Protein AF-A0A4R0PAN5-F1 (afdb_monomer)

Structure (mmCIF, N/CA/C/O backbone):
data_AF-A0A4R0PAN5-F1
#
_entry.id   AF-A0A4R0PAN5-F1
#
loop_
_atom_site.group_PDB
_atom_site.id
_atom_site.type_symbol
_atom_site.label_atom_id
_atom_site.label_alt_id
_atom_site.label_comp_id
_atom_site.label_asym_id
_atom_site.label_entity_id
_atom_site.label_seq_id
_atom_site.pdbx_PDB_ins_code
_atom_site.Cartn_x
_atom_site.Cartn_y
_atom_site.Cartn_z
_atom_site.occupancy
_atom_site.B_iso_or_equiv
_atom_site.auth_seq_id
_atom_site.auth_comp_id
_atom_site.auth_asym_id
_atom_site.auth_atom_id
_atom_site.pdbx_PDB_model_num
ATOM 1 N N . MET A 1 1 ? 10.957 19.616 -13.235 1.00 46.38 1 MET A N 1
ATOM 2 C CA . MET A 1 1 ? 11.014 19.452 -11.759 1.00 46.38 1 MET A CA 1
ATOM 3 C C . MET A 1 1 ? 9.799 19.997 -10.983 1.00 46.38 1 MET A C 1
ATOM 5 O O . MET A 1 1 ? 9.662 19.645 -9.825 1.00 46.38 1 MET A O 1
ATOM 9 N N . ARG A 1 2 ? 8.870 20.782 -11.568 1.00 47.84 2 ARG A N 1
ATOM 10 C CA . ARG A 1 2 ? 7.697 21.343 -10.845 1.00 47.84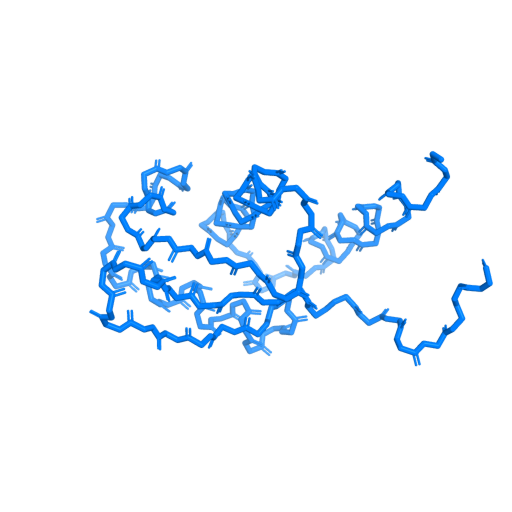 2 ARG A CA 1
ATOM 11 C C . ARG A 1 2 ? 6.489 20.394 -10.644 1.00 47.84 2 ARG A C 1
ATOM 13 O O . ARG A 1 2 ? 5.634 20.704 -9.825 1.00 47.84 2 ARG A O 1
ATOM 20 N N . ASN A 1 3 ? 6.407 19.261 -11.357 1.00 56.78 3 ASN A N 1
ATOM 21 C CA . ASN A 1 3 ? 5.205 18.398 -11.383 1.00 56.78 3 ASN A CA 1
ATOM 22 C C . ASN A 1 3 ? 5.177 17.259 -10.342 1.00 56.78 3 ASN A C 1
ATOM 24 O O . ASN A 1 3 ? 4.096 16.883 -9.900 1.00 56.78 3 ASN A O 1
ATOM 28 N N . VAL A 1 4 ? 6.332 16.730 -9.915 1.00 59.53 4 VAL A N 1
ATOM 29 C CA . VAL A 1 4 ? 6.402 15.676 -8.875 1.00 59.53 4 VAL A CA 1
ATOM 30 C C . VAL A 1 4 ? 5.896 16.208 -7.532 1.00 59.53 4 VAL A C 1
ATOM 32 O O . VAL A 1 4 ? 5.095 15.552 -6.870 1.00 59.53 4 VAL A O 1
ATOM 35 N N . ASN A 1 5 ? 6.262 17.449 -7.195 1.00 69.12 5 ASN A N 1
ATOM 36 C CA . ASN A 1 5 ? 5.850 18.094 -5.950 1.00 69.12 5 ASN A CA 1
ATOM 37 C C . ASN A 1 5 ? 4.323 18.195 -5.827 1.00 69.12 5 ASN A C 1
ATOM 39 O O . ASN A 1 5 ? 3.786 17.928 -4.765 1.00 69.12 5 ASN A O 1
ATOM 43 N N . LYS A 1 6 ? 3.594 18.488 -6.914 1.00 75.44 6 LYS A N 1
ATOM 44 C CA . LYS A 1 6 ? 2.127 18.635 -6.860 1.00 75.44 6 LYS A CA 1
ATOM 45 C C . LYS A 1 6 ? 1.401 17.332 -6.520 1.00 75.44 6 LYS A C 1
ATOM 47 O O . LYS A 1 6 ? 0.450 17.353 -5.749 1.00 75.44 6 LYS A O 1
ATOM 52 N N . LYS A 1 7 ? 1.845 16.201 -7.082 1.00 77.12 7 LYS A N 1
ATOM 53 C CA . LYS A 1 7 ? 1.254 14.882 -6.795 1.00 77.12 7 LYS A CA 1
ATOM 54 C C . LYS A 1 7 ? 1.503 14.464 -5.348 1.00 77.12 7 LYS A C 1
ATOM 56 O O . LYS A 1 7 ? 0.599 13.935 -4.707 1.00 77.12 7 LYS A O 1
ATOM 61 N N . LEU A 1 8 ? 2.713 14.719 -4.847 1.00 78.62 8 LEU A N 1
ATOM 62 C CA . LEU A 1 8 ? 3.078 14.411 -3.469 1.00 78.62 8 LEU A CA 1
ATOM 63 C C . LEU A 1 8 ? 2.328 15.298 -2.467 1.00 78.62 8 LEU A C 1
ATOM 65 O O . LEU A 1 8 ? 1.804 14.768 -1.493 1.00 78.62 8 LEU A O 1
ATOM 69 N N . GLU A 1 9 ? 2.213 16.605 -2.727 1.00 83.56 9 GLU A N 1
ATOM 70 C CA . GLU A 1 9 ? 1.420 17.511 -1.880 1.00 83.56 9 GLU A CA 1
ATOM 71 C C . GLU A 1 9 ? -0.063 17.109 -1.869 1.00 83.56 9 GLU A C 1
ATOM 73 O O . GLU A 1 9 ? -0.635 16.953 -0.798 1.00 83.56 9 GLU A O 1
ATOM 78 N N . TYR A 1 10 ? -0.666 16.800 -3.025 1.00 85.25 10 TYR A N 1
ATOM 79 C CA . TYR A 1 10 ? -2.050 16.304 -3.072 1.00 85.25 10 TYR A CA 1
ATOM 80 C C . TYR A 1 10 ? -2.241 15.012 -2.262 1.00 85.25 10 TYR A C 1
ATOM 82 O O . TYR A 1 10 ? -3.217 14.863 -1.523 1.00 85.25 10 TYR A O 1
ATOM 90 N N . LEU A 1 11 ? -1.314 14.058 -2.400 1.00 86.50 11 LEU A N 1
ATOM 91 C CA . LEU A 1 11 ? -1.374 12.802 -1.659 1.00 86.50 11 LEU A CA 1
ATOM 92 C C . LEU A 1 11 ? -1.230 13.045 -0.151 1.00 86.50 11 LEU A C 1
ATOM 94 O O . LEU A 1 11 ? -1.969 12.449 0.631 1.00 86.50 11 LEU A O 1
ATOM 98 N N . LYS A 1 12 ? -0.319 13.935 0.250 1.00 87.56 12 LYS A N 1
ATOM 99 C CA . LYS A 1 12 ? -0.122 14.349 1.642 1.00 87.56 12 LYS A CA 1
ATOM 100 C C . LYS A 1 12 ? -1.388 14.980 2.220 1.00 87.56 12 LYS A C 1
ATOM 102 O O . LYS A 1 12 ? -1.835 14.525 3.271 1.00 87.56 12 LYS A O 1
ATOM 107 N N . ASP A 1 13 ? -1.998 15.935 1.523 1.00 90.12 13 ASP A N 1
ATOM 108 C CA . ASP A 1 13 ? -3.232 16.594 1.968 1.00 90.12 13 ASP A CA 1
ATOM 109 C C . ASP A 1 13 ? -4.375 15.581 2.120 1.00 90.12 13 ASP A C 1
ATOM 111 O O . ASP A 1 13 ? -5.068 15.555 3.141 1.00 90.12 13 ASP A O 1
ATOM 115 N N . ARG A 1 14 ? -4.523 14.660 1.155 1.00 91.25 14 ARG A N 1
ATOM 116 C CA . ARG A 1 14 ? -5.495 13.561 1.259 1.00 91.25 14 ARG A CA 1
ATOM 117 C C . ARG A 1 14 ? -5.231 12.650 2.450 1.00 91.25 14 ARG A C 1
ATOM 119 O O . ARG A 1 14 ? -6.185 12.232 3.095 1.00 91.25 14 ARG A O 1
ATOM 126 N N . ILE A 1 15 ? -3.978 12.281 2.717 1.00 92.38 15 ILE A N 1
ATOM 127 C CA . ILE A 1 15 ? -3.632 11.416 3.856 1.00 92.38 15 ILE A CA 1
ATOM 128 C C . ILE A 1 15 ? -3.953 12.117 5.180 1.00 92.38 15 ILE A C 1
ATOM 130 O O . ILE A 1 15 ? -4.470 11.476 6.088 1.00 92.38 15 ILE A O 1
ATOM 134 N N . GLN A 1 16 ? -3.672 13.417 5.291 1.00 91.31 16 GLN A N 1
ATOM 135 C CA . GLN A 1 16 ? -3.936 14.189 6.509 1.00 91.31 16 GLN A CA 1
ATOM 136 C C . GLN A 1 16 ? -5.435 14.377 6.777 1.00 91.31 16 GLN A C 1
ATOM 138 O O . GLN A 1 16 ? -5.855 14.367 7.934 1.00 91.31 16 GLN A O 1
ATOM 143 N N . ALA A 1 17 ? -6.243 14.536 5.727 1.00 92.75 17 ALA A N 1
ATOM 144 C CA . ALA A 1 17 ? -7.683 14.737 5.858 1.00 92.75 17 ALA A CA 1
ATOM 145 C C . ALA A 1 17 ? -8.474 13.431 6.083 1.00 92.75 17 ALA A C 1
ATOM 147 O O . ALA A 1 17 ? -9.542 13.461 6.697 1.00 92.75 17 ALA A O 1
ATOM 148 N N . ASP A 1 18 ? -7.987 12.286 5.591 1.00 95.25 18 ASP A N 1
ATOM 149 C CA . ASP A 1 18 ? -8.737 11.024 5.617 1.00 95.25 18 ASP A CA 1
ATOM 150 C C . ASP A 1 18 ? -8.611 10.279 6.956 1.00 95.25 18 ASP A C 1
ATOM 152 O O . ASP A 1 18 ? -7.703 9.478 7.184 1.00 95.25 18 ASP A O 1
ATOM 156 N N . GLN A 1 19 ? -9.597 10.492 7.829 1.00 96.00 19 GLN A N 1
ATOM 157 C CA . GLN A 1 19 ? -9.690 9.864 9.154 1.00 96.00 19 GLN A CA 1
ATOM 158 C C . GLN A 1 19 ? -9.918 8.341 9.117 1.00 96.00 19 GLN A C 1
ATOM 160 O O . GLN A 1 19 ? -9.862 7.687 10.158 1.00 96.00 19 GLN A O 1
ATOM 165 N N . ARG A 1 20 ? -10.191 7.750 7.944 1.00 96.81 20 ARG A N 1
ATOM 166 C CA . ARG A 1 20 ? -10.339 6.290 7.797 1.00 96.81 20 ARG A CA 1
ATOM 167 C C . ARG A 1 20 ? -8.983 5.583 7.760 1.00 96.81 20 ARG A C 1
ATOM 169 O O . ARG A 1 20 ? -8.921 4.367 7.952 1.00 96.81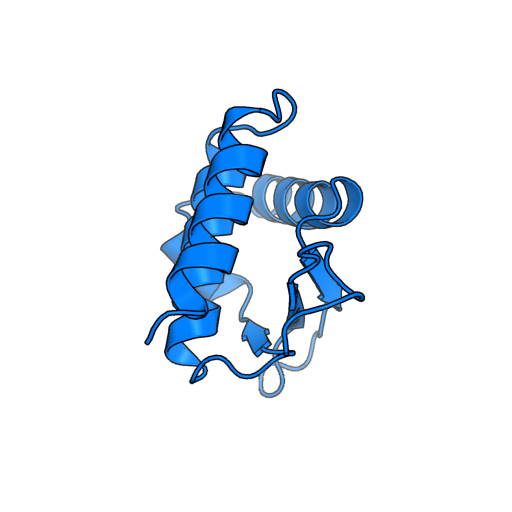 20 ARG A O 1
ATOM 176 N N . LEU A 1 21 ? -7.900 6.316 7.492 1.00 97.25 21 LEU A N 1
ATOM 177 C CA . LEU A 1 21 ? -6.556 5.756 7.458 1.00 97.25 21 LEU A CA 1
ATOM 178 C C . LEU A 1 21 ? -6.062 5.441 8.871 1.00 97.25 21 LEU A C 1
ATOM 180 O O . LEU A 1 21 ? -6.231 6.192 9.822 1.00 97.25 21 LEU A O 1
ATOM 184 N N . SER A 1 22 ? -5.372 4.313 8.981 1.00 97.31 22 SER A N 1
ATOM 185 C CA . SER A 1 22 ? -4.695 3.885 10.203 1.00 97.31 22 SER A CA 1
ATOM 186 C C . SER A 1 22 ? -3.184 3.997 10.014 1.00 97.31 22 SER A C 1
ATOM 188 O O . SER A 1 22 ? -2.699 4.167 8.892 1.00 97.31 22 SER A O 1
ATOM 190 N N . ALA A 1 23 ? -2.412 3.816 11.087 1.00 96.62 23 ALA A N 1
ATOM 191 C CA . ALA A 1 23 ? -0.951 3.790 10.996 1.00 96.62 23 ALA A CA 1
ATOM 192 C C . ALA A 1 23 ? -0.433 2.730 9.996 1.00 96.62 23 ALA A C 1
ATOM 194 O O . ALA A 1 23 ? 0.550 2.966 9.293 1.00 96.62 23 ALA A O 1
ATOM 195 N N . PHE A 1 24 ? -1.122 1.589 9.866 1.00 98.25 24 PHE A N 1
ATOM 196 C CA . PHE A 1 24 ? -0.770 0.557 8.885 1.00 98.25 24 PHE A CA 1
ATOM 197 C C . PHE A 1 24 ? -1.027 1.008 7.446 1.00 98.25 24 PHE A C 1
ATOM 199 O O . PHE A 1 24 ? -0.208 0.736 6.571 1.00 98.25 24 PHE A O 1
ATOM 206 N N . HIS A 1 25 ? -2.112 1.748 7.204 1.00 98.25 25 HIS A N 1
ATOM 207 C CA . HIS A 1 25 ? -2.373 2.348 5.898 1.00 98.25 25 HIS A CA 1
ATOM 208 C C . HIS A 1 25 ? -1.277 3.337 5.505 1.00 98.25 25 HIS A C 1
ATOM 210 O O . HIS A 1 25 ? -0.734 3.239 4.407 1.00 98.25 25 HIS A O 1
ATOM 216 N N . ALA A 1 26 ? -0.912 4.244 6.416 1.00 96.25 26 ALA A N 1
ATOM 217 C CA . ALA A 1 26 ? 0.144 5.225 6.179 1.00 96.25 26 ALA A CA 1
ATOM 218 C C . ALA A 1 26 ? 1.494 4.547 5.887 1.00 96.25 26 ALA A C 1
ATOM 220 O O . ALA A 1 26 ? 2.186 4.913 4.935 1.00 96.25 26 ALA A O 1
ATOM 221 N N . SER A 1 27 ? 1.845 3.507 6.650 1.00 97.88 27 SER A N 1
ATOM 222 C CA . SER A 1 27 ? 3.085 2.759 6.421 1.00 97.88 27 SER A CA 1
ATOM 223 C C . SER A 1 27 ? 3.082 1.991 5.093 1.00 97.88 27 SER A C 1
ATOM 225 O O . SER A 1 27 ? 4.096 1.949 4.392 1.00 97.88 27 SER A O 1
ATOM 227 N N . LEU A 1 28 ? 1.939 1.420 4.697 1.00 98.19 28 LEU A N 1
ATOM 228 C CA . LEU A 1 28 ? 1.800 0.747 3.406 1.00 98.19 28 LEU A CA 1
ATOM 229 C C . LEU A 1 28 ? 1.859 1.734 2.231 1.00 98.19 28 LEU A C 1
ATOM 231 O O . LEU A 1 28 ? 2.505 1.433 1.229 1.00 98.19 28 LEU A O 1
ATOM 235 N N . LEU A 1 29 ? 1.262 2.922 2.366 1.00 96.38 29 LEU A N 1
ATOM 236 C CA . LEU A 1 29 ? 1.382 4.002 1.383 1.00 96.38 29 LEU A CA 1
ATOM 237 C C . LEU A 1 29 ? 2.842 4.425 1.190 1.00 96.38 29 LEU A C 1
ATOM 239 O O . LEU A 1 29 ? 3.293 4.505 0.051 1.00 96.38 29 LEU A O 1
ATOM 243 N N . ALA A 1 30 ? 3.607 4.609 2.271 1.00 95.19 30 ALA A N 1
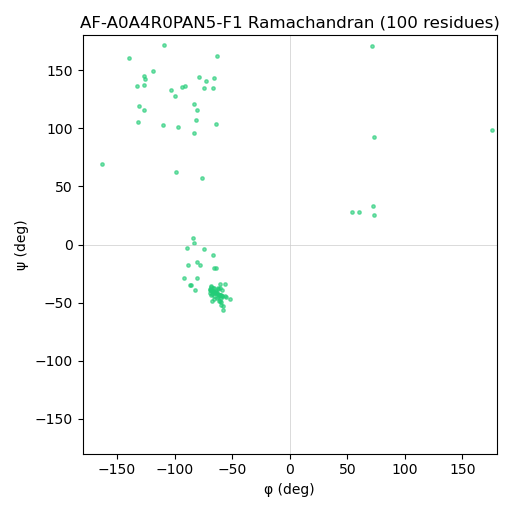ATOM 244 C CA . ALA A 1 30 ? 5.036 4.914 2.176 1.00 95.19 30 ALA A CA 1
ATOM 245 C C . ALA A 1 30 ? 5.815 3.816 1.425 1.00 95.19 30 ALA A C 1
ATOM 247 O O . ALA A 1 30 ? 6.606 4.108 0.528 1.00 95.19 30 ALA A O 1
ATOM 248 N N . ALA A 1 31 ? 5.544 2.542 1.727 1.00 97.06 31 ALA A N 1
ATOM 249 C CA . ALA A 1 31 ? 6.163 1.420 1.022 1.00 97.06 31 ALA A CA 1
ATOM 250 C C . ALA A 1 31 ? 5.812 1.385 -0.479 1.00 97.06 31 ALA A C 1
ATOM 252 O O . ALA A 1 31 ? 6.666 1.045 -1.298 1.00 97.06 31 ALA A O 1
ATOM 253 N N . LEU A 1 32 ? 4.577 1.744 -0.843 1.00 95.38 32 LEU A N 1
ATOM 254 C CA . LEU A 1 32 ? 4.135 1.856 -2.234 1.00 95.38 32 LEU A CA 1
ATOM 255 C C . LEU A 1 32 ? 4.809 3.028 -2.963 1.00 95.38 32 LEU A C 1
ATOM 257 O O . LEU A 1 32 ? 5.205 2.861 -4.115 1.00 95.38 32 LEU A O 1
ATOM 261 N N . ILE A 1 33 ? 4.996 4.176 -2.301 1.00 91.69 33 ILE A N 1
ATOM 262 C CA . ILE A 1 33 ? 5.735 5.324 -2.855 1.00 91.69 33 ILE A CA 1
ATOM 263 C C . ILE A 1 33 ? 7.160 4.896 -3.212 1.00 91.69 33 ILE A C 1
ATOM 265 O O . ILE A 1 33 ? 7.542 4.994 -4.379 1.00 91.69 33 ILE A O 1
ATOM 269 N N . PHE A 1 34 ? 7.889 4.294 -2.267 1.00 91.94 34 PHE A N 1
ATOM 270 C CA . PHE A 1 34 ? 9.245 3.795 -2.519 1.00 91.94 34 PHE A CA 1
ATOM 271 C C . PHE A 1 34 ? 9.290 2.723 -3.614 1.00 91.94 34 PHE A C 1
ATOM 273 O O . PHE A 1 34 ? 10.225 2.685 -4.413 1.00 91.94 34 PHE A O 1
ATOM 280 N N . ALA A 1 35 ? 8.294 1.835 -3.680 1.00 92.88 35 ALA A N 1
ATOM 281 C CA . ALA A 1 35 ? 8.211 0.849 -4.756 1.00 92.88 35 ALA A CA 1
ATOM 282 C C . ALA A 1 35 ? 8.035 1.523 -6.128 1.00 92.88 35 ALA A C 1
ATOM 284 O O . ALA A 1 35 ? 8.700 1.133 -7.088 1.00 92.88 35 ALA A O 1
ATOM 285 N N . SER A 1 36 ? 7.193 2.557 -6.213 1.00 89.31 36 SER A N 1
ATOM 286 C CA . SER A 1 36 ? 6.965 3.296 -7.456 1.00 89.31 36 SER A CA 1
ATOM 287 C C . SER A 1 36 ? 8.199 4.086 -7.912 1.00 89.31 36 SER A C 1
ATOM 289 O O . SER A 1 36 ? 8.543 4.050 -9.093 1.00 89.31 36 SER A O 1
ATOM 291 N N . GLU A 1 37 ? 8.934 4.710 -6.990 1.00 88.19 37 GLU A N 1
ATOM 292 C CA . GLU A 1 37 ? 10.190 5.413 -7.291 1.00 88.19 37 GLU A CA 1
ATOM 293 C C . GLU A 1 37 ? 11.256 4.452 -7.825 1.00 88.19 37 GLU A C 1
ATOM 295 O O . GLU A 1 37 ? 11.852 4.704 -8.872 1.00 88.19 37 GLU A O 1
ATOM 300 N N . ASN A 1 38 ? 11.421 3.295 -7.175 1.00 87.38 38 ASN A N 1
ATOM 301 C CA . ASN A 1 38 ? 12.360 2.255 -7.608 1.00 87.38 38 ASN A CA 1
ATOM 302 C C . ASN A 1 38 ? 12.007 1.647 -8.977 1.00 87.38 38 ASN A C 1
ATOM 304 O O . ASN A 1 38 ? 12.873 1.069 -9.629 1.00 87.38 38 ASN A O 1
ATOM 308 N N . SER A 1 39 ? 10.755 1.776 -9.425 1.00 84.00 39 SER A N 1
ATOM 309 C CA . SER A 1 39 ? 10.318 1.358 -10.765 1.00 84.00 39 SER A CA 1
ATOM 310 C C . SER A 1 39 ? 10.583 2.406 -11.858 1.00 84.00 39 SER A C 1
ATOM 312 O O . SER A 1 39 ? 10.133 2.238 -12.992 1.00 84.00 39 SER A O 1
ATOM 314 N N . GLY A 1 40 ? 11.262 3.512 -11.527 1.00 78.44 40 GLY A N 1
ATOM 315 C CA . GLY A 1 40 ? 11.480 4.629 -12.448 1.00 78.44 40 GLY A CA 1
ATOM 316 C C . GLY A 1 40 ? 10.225 5.471 -12.687 1.00 78.44 40 GLY A C 1
ATOM 317 O O . GLY A 1 40 ? 10.108 6.092 -13.738 1.00 78.44 40 GLY A O 1
ATOM 318 N N . LEU A 1 41 ? 9.282 5.477 -11.732 1.00 69.94 41 LEU A N 1
ATOM 319 C CA . LEU A 1 41 ? 7.966 6.125 -11.851 1.00 69.94 41 LEU A CA 1
ATOM 320 C C . LEU A 1 41 ? 7.109 5.567 -13.002 1.00 69.94 41 LEU A C 1
ATOM 322 O O . LEU A 1 41 ? 6.254 6.268 -13.547 1.00 69.94 41 LEU A O 1
ATOM 326 N N . THR A 1 42 ? 7.320 4.298 -13.361 1.00 72.44 42 THR A N 1
ATOM 327 C CA . THR A 1 42 ? 6.477 3.604 -14.337 1.00 72.44 42 THR A CA 1
ATOM 328 C C . THR A 1 42 ? 5.076 3.419 -13.750 1.00 72.44 42 THR A C 1
ATOM 330 O O . THR A 1 42 ? 4.912 3.069 -12.579 1.00 72.44 42 THR A O 1
ATOM 333 N N . HIS A 1 43 ? 4.045 3.699 -14.542 1.00 76.50 43 HIS A N 1
ATOM 334 C CA . HIS A 1 43 ? 2.651 3.563 -14.132 1.00 76.50 43 HIS A CA 1
ATOM 335 C C . HIS A 1 43 ? 1.881 2.786 -15.205 1.00 76.50 43 HIS A C 1
ATOM 337 O O . HIS A 1 43 ? 1.809 3.270 -16.335 1.00 76.50 43 HIS A O 1
ATOM 343 N N . PRO A 1 44 ? 1.301 1.617 -14.877 1.00 88.50 44 PRO A N 1
ATOM 344 C CA . PRO A 1 44 ? 1.357 0.918 -13.584 1.00 88.50 44 PRO A CA 1
ATOM 345 C C . PRO A 1 44 ? 2.769 0.456 -13.166 1.00 88.50 44 PRO A C 1
ATOM 347 O O . PRO A 1 44 ? 3.664 0.343 -14.001 1.00 88.50 44 PRO A O 1
ATOM 350 N N . PHE A 1 45 ? 2.962 0.160 -11.875 1.00 91.56 45 PHE A N 1
ATOM 351 C CA . PHE A 1 45 ? 4.190 -0.452 -11.347 1.00 91.56 45 PHE A CA 1
ATOM 352 C C . PHE A 1 45 ? 3.918 -1.811 -10.702 1.00 91.56 45 PHE A C 1
ATOM 354 O O . PHE A 1 45 ? 2.855 -2.049 -10.127 1.00 91.56 45 PHE A O 1
ATOM 361 N N . GLN A 1 46 ? 4.914 -2.696 -10.769 1.00 92.62 46 GLN A N 1
ATOM 362 C CA . GLN A 1 46 ? 4.834 -4.036 -10.198 1.00 92.62 46 GLN A CA 1
ATOM 363 C C . GLN A 1 46 ? 5.336 -4.061 -8.756 1.00 92.62 46 GLN A C 1
ATOM 365 O O . GLN A 1 46 ? 6.388 -3.508 -8.423 1.00 92.62 46 GLN A O 1
ATOM 370 N N . VAL A 1 47 ? 4.601 -4.754 -7.892 1.00 93.38 47 VAL A N 1
ATOM 371 C CA . VAL A 1 47 ? 4.930 -4.923 -6.479 1.00 93.38 47 VAL A CA 1
ATOM 372 C C . VAL A 1 47 ? 4.945 -6.391 -6.082 1.00 93.38 47 VAL A C 1
ATOM 374 O O . VAL A 1 47 ? 4.145 -7.217 -6.519 1.00 93.38 47 VAL A O 1
ATOM 377 N N . SER A 1 48 ? 5.853 -6.715 -5.167 1.00 93.56 48 SER A N 1
ATOM 378 C CA . SER A 1 48 ? 5.849 -7.995 -4.470 1.00 93.56 48 SER A CA 1
ATOM 379 C C . SER A 1 48 ? 5.228 -7.812 -3.094 1.00 93.56 48 SER A C 1
ATOM 381 O O . SER A 1 48 ? 5.679 -6.969 -2.314 1.00 93.56 48 SER A O 1
ATOM 383 N N . ARG A 1 49 ? 4.236 -8.644 -2.764 1.00 93.88 49 ARG A N 1
ATOM 384 C CA . ARG A 1 49 ? 3.602 -8.665 -1.441 1.00 93.88 49 ARG A CA 1
ATOM 385 C C . ARG A 1 49 ? 4.627 -8.783 -0.311 1.00 93.88 49 ARG A C 1
ATOM 387 O O . ARG A 1 49 ? 4.560 -8.024 0.648 1.00 93.88 49 ARG A O 1
ATOM 394 N N . SER A 1 50 ? 5.590 -9.701 -0.422 1.00 94.12 50 SER A N 1
ATOM 395 C CA . SER A 1 50 ? 6.592 -9.925 0.631 1.00 94.12 50 SER A CA 1
ATOM 396 C C . SER A 1 50 ? 7.523 -8.722 0.812 1.00 94.12 50 SER A C 1
ATOM 398 O O . SER A 1 50 ? 7.860 -8.376 1.947 1.00 94.12 50 SER A O 1
ATOM 400 N N . LYS A 1 51 ? 7.890 -8.042 -0.284 1.00 95.12 51 LYS A N 1
ATOM 401 C CA . LYS A 1 51 ? 8.657 -6.788 -0.228 1.00 95.12 51 LYS A CA 1
ATOM 402 C C . LYS A 1 51 ? 7.838 -5.673 0.421 1.00 95.12 51 LYS A C 1
ATOM 404 O O . LYS A 1 51 ? 8.342 -5.029 1.336 1.00 95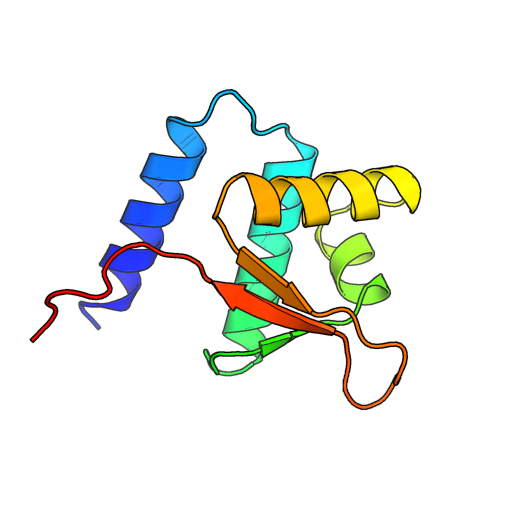.12 51 LYS A O 1
ATOM 409 N N . LEU A 1 52 ? 6.578 -5.492 0.014 1.00 96.62 52 LEU A N 1
ATOM 410 C CA . LEU A 1 52 ? 5.703 -4.473 0.597 1.00 96.62 52 LEU A CA 1
ATOM 411 C C . LEU A 1 52 ? 5.491 -4.692 2.092 1.00 96.62 52 LEU A C 1
ATOM 413 O O . LEU A 1 52 ? 5.711 -3.763 2.856 1.00 96.62 52 LEU A O 1
ATOM 417 N N . MET A 1 53 ? 5.165 -5.915 2.515 1.00 97.69 53 MET A N 1
ATOM 418 C CA . MET A 1 53 ? 5.006 -6.260 3.932 1.00 97.69 53 MET A CA 1
ATOM 419 C C . MET A 1 53 ? 6.249 -5.917 4.763 1.00 97.69 53 MET A C 1
ATOM 421 O O . MET A 1 53 ? 6.140 -5.320 5.834 1.00 97.69 53 MET A O 1
ATOM 425 N N . ARG A 1 54 ? 7.446 -6.251 4.260 1.00 97.69 54 ARG A N 1
ATOM 426 C CA . ARG A 1 54 ? 8.712 -5.949 4.945 1.00 97.69 54 ARG A CA 1
ATOM 427 C C . ARG A 1 54 ? 8.972 -4.444 5.034 1.00 97.69 54 ARG A C 1
ATOM 429 O O . ARG A 1 54 ? 9.386 -3.965 6.092 1.00 97.69 54 ARG A O 1
ATOM 436 N N . SER A 1 55 ? 8.744 -3.712 3.946 1.00 97.56 55 SER A N 1
ATOM 437 C CA . SER A 1 55 ? 8.964 -2.263 3.888 1.00 97.56 55 SER A CA 1
ATOM 438 C C . SER A 1 55 ? 7.952 -1.491 4.735 1.00 97.56 55 SER A C 1
ATOM 440 O O . SER A 1 55 ? 8.340 -0.566 5.441 1.00 97.56 55 SER A O 1
ATOM 442 N N . SER A 1 56 ? 6.687 -1.917 4.743 1.00 98.00 56 SER A N 1
ATOM 443 C CA . SER A 1 56 ? 5.606 -1.307 5.527 1.00 98.00 56 SER A CA 1
ATOM 444 C C . SER A 1 56 ? 5.551 -1.791 6.978 1.00 98.00 56 SER A C 1
ATOM 446 O O . SER A 1 56 ? 4.620 -1.458 7.704 1.00 98.00 56 SER A O 1
ATOM 448 N N . LYS A 1 57 ? 6.474 -2.667 7.398 1.00 98.12 57 LYS A N 1
ATOM 449 C CA . LYS A 1 57 ? 6.479 -3.288 8.736 1.00 98.12 57 LYS A CA 1
ATOM 450 C C . LYS A 1 57 ? 5.158 -3.989 9.101 1.00 98.12 57 LYS A C 1
ATOM 452 O O . LYS A 1 57 ? 4.834 -4.135 10.277 1.00 98.12 57 LYS A O 1
ATOM 457 N N . ILE A 1 58 ? 4.411 -4.467 8.102 1.00 98.31 58 ILE A N 1
ATOM 458 C CA . ILE A 1 58 ? 3.188 -5.251 8.303 1.00 98.31 58 ILE A CA 1
ATOM 459 C C . ILE A 1 58 ? 3.555 -6.725 8.182 1.00 98.31 58 ILE A C 1
ATOM 461 O O . ILE A 1 58 ? 3.693 -7.253 7.083 1.00 98.31 58 ILE A O 1
ATOM 465 N N . TYR A 1 59 ? 3.691 -7.402 9.318 1.00 97.19 59 TYR A N 1
ATOM 466 C CA . TYR A 1 59 ? 4.033 -8.830 9.354 1.00 97.19 59 TYR A CA 1
ATOM 467 C C . TYR A 1 59 ? 2.804 -9.746 9.291 1.00 97.19 59 TYR A C 1
ATOM 469 O O . TYR A 1 59 ? 2.917 -10.917 8.939 1.00 97.19 59 TYR A O 1
ATOM 477 N N . SER A 1 60 ? 1.616 -9.211 9.580 1.00 98.00 60 SER A N 1
ATOM 478 C CA . SER A 1 60 ? 0.358 -9.949 9.487 1.00 98.00 60 SER A CA 1
ATOM 479 C C . SER A 1 60 ? -0.180 -9.956 8.055 1.00 98.00 60 SER A C 1
ATOM 481 O O . SER A 1 60 ? -0.483 -8.910 7.476 1.00 98.00 60 SER A O 1
ATOM 483 N N . THR A 1 61 ? -0.355 -11.155 7.496 1.00 97.19 61 THR A N 1
ATOM 484 C CA . THR A 1 61 ? -0.988 -11.372 6.187 1.00 97.19 61 THR A CA 1
ATOM 485 C C . THR A 1 61 ? -2.388 -10.764 6.120 1.00 97.19 61 THR A C 1
ATOM 487 O O . THR A 1 61 ? -2.714 -10.098 5.138 1.00 97.19 61 THR A O 1
ATOM 490 N N . SER A 1 62 ? -3.204 -10.960 7.159 1.00 97.94 62 SER A N 1
ATOM 491 C CA . SER A 1 62 ? -4.577 -10.451 7.193 1.00 97.94 62 SER A CA 1
ATOM 492 C C . SER A 1 62 ? -4.606 -8.926 7.249 1.00 97.94 62 SER A C 1
ATOM 494 O O . SER A 1 62 ? -5.356 -8.306 6.500 1.00 97.94 62 SER A O 1
ATOM 496 N N . THR A 1 63 ? -3.735 -8.311 8.055 1.00 98.31 63 THR A N 1
ATOM 497 C CA . THR A 1 63 ? -3.596 -6.849 8.127 1.00 98.31 63 THR A CA 1
ATOM 498 C C . THR A 1 63 ? -3.149 -6.271 6.788 1.00 98.31 63 THR A C 1
ATOM 500 O O . THR A 1 63 ? -3.710 -5.275 6.347 1.00 98.31 63 THR A O 1
ATOM 503 N N . TYR A 1 64 ? -2.195 -6.913 6.105 1.00 98.19 64 TYR A N 1
ATOM 504 C CA . TYR A 1 64 ? -1.756 -6.482 4.777 1.00 98.19 64 TYR A CA 1
ATOM 505 C C . TYR A 1 64 ? -2.910 -6.491 3.768 1.00 98.19 64 TYR A C 1
ATOM 507 O O . TYR A 1 64 ? -3.154 -5.479 3.114 1.00 98.19 64 TYR A O 1
ATOM 515 N N . HIS A 1 65 ? -3.634 -7.611 3.663 1.00 97.50 65 HIS A N 1
ATOM 516 C CA . HIS A 1 65 ? -4.741 -7.732 2.713 1.00 97.50 65 HIS A CA 1
ATOM 517 C C . HIS A 1 65 ? -5.879 -6.766 3.032 1.00 97.50 65 HIS A C 1
ATOM 519 O O . HIS A 1 65 ? -6.424 -6.156 2.117 1.00 97.50 65 HIS A O 1
ATOM 525 N N . LYS A 1 66 ? -6.196 -6.578 4.317 1.00 98.06 66 LYS A N 1
ATOM 526 C CA . LYS A 1 66 ? -7.161 -5.568 4.747 1.00 98.06 66 LYS A CA 1
ATOM 527 C C . LYS A 1 66 ? -6.727 -4.176 4.280 1.00 98.06 66 LYS A C 1
ATOM 529 O O . LYS A 1 66 ? -7.465 -3.545 3.534 1.00 98.06 66 LYS A O 1
ATOM 534 N N . CYS A 1 67 ? -5.517 -3.746 4.636 1.00 98.38 67 CYS A N 1
ATOM 535 C CA . CYS A 1 67 ? -5.055 -2.396 4.333 1.00 98.38 67 CYS A CA 1
ATOM 536 C C . CYS A 1 67 ? -4.919 -2.123 2.832 1.00 98.38 67 CYS A C 1
ATOM 538 O O . CYS A 1 67 ? -5.297 -1.048 2.383 1.00 98.38 67 CYS A O 1
ATOM 540 N N . ILE A 1 68 ? -4.398 -3.060 2.031 1.00 97.88 68 ILE A N 1
ATOM 541 C CA . ILE A 1 68 ? -4.260 -2.827 0.583 1.00 97.88 68 ILE A CA 1
ATOM 542 C C . ILE A 1 68 ? -5.625 -2.760 -0.118 1.00 97.88 68 ILE A C 1
ATOM 544 O O . ILE A 1 68 ? -5.817 -1.927 -1.004 1.00 97.88 68 ILE A O 1
ATOM 548 N N . ASN A 1 69 ? -6.593 -3.571 0.323 1.00 97.75 69 ASN A N 1
ATOM 549 C CA . ASN A 1 69 ? -7.963 -3.520 -0.182 1.00 97.75 69 ASN A CA 1
ATOM 550 C C . ASN A 1 69 ? -8.669 -2.231 0.255 1.00 97.75 69 ASN A C 1
ATOM 552 O O . ASN A 1 69 ? -9.341 -1.600 -0.556 1.00 97.75 69 ASN A O 1
ATOM 556 N N . GLU A 1 70 ? -8.488 -1.809 1.507 1.00 98.19 70 GLU A N 1
ATOM 557 C CA . GLU A 1 70 ? -9.016 -0.543 2.021 1.00 98.19 70 GLU A CA 1
ATOM 558 C C . GLU A 1 70 ? -8.426 0.652 1.258 1.00 98.19 70 GLU A C 1
ATOM 560 O O . GLU A 1 70 ? -9.187 1.505 0.817 1.00 98.19 70 GLU A O 1
ATOM 565 N N . LEU A 1 71 ? -7.118 0.683 0.961 1.00 97.62 71 LEU A N 1
ATOM 566 C CA . LEU A 1 71 ? -6.522 1.732 0.115 1.00 97.62 71 LEU A CA 1
ATOM 567 C C . LEU A 1 71 ? -7.117 1.767 -1.301 1.00 97.62 71 LEU A C 1
ATOM 569 O O . LEU A 1 71 ? -7.251 2.851 -1.877 1.00 97.62 71 LEU A O 1
ATOM 573 N N . GLN A 1 72 ? -7.486 0.611 -1.860 1.00 96.44 72 GLN A N 1
ATOM 574 C CA . GLN A 1 72 ? -8.213 0.551 -3.128 1.00 96.44 72 GLN A CA 1
ATOM 575 C C . GLN A 1 72 ? -9.633 1.118 -2.996 1.00 96.44 72 GLN A C 1
ATOM 577 O O . GLN A 1 72 ? -10.027 1.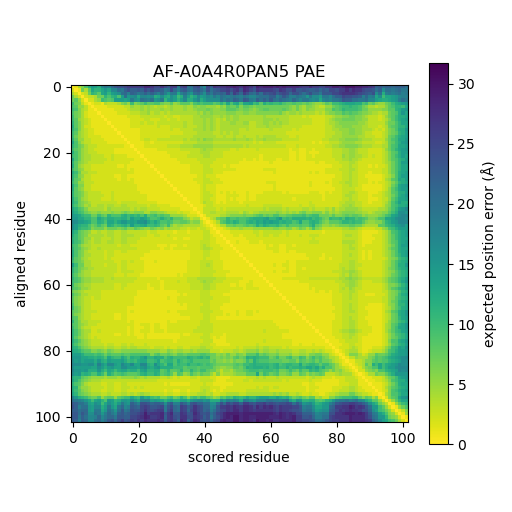973 -3.788 1.00 96.44 72 GLN A O 1
ATOM 582 N N . VAL A 1 73 ? -10.386 0.702 -1.975 1.00 96.31 73 VAL A N 1
ATOM 583 C CA . VAL A 1 73 ? -11.753 1.187 -1.706 1.00 96.31 73 VAL A CA 1
ATOM 584 C C . VAL A 1 73 ? -11.775 2.688 -1.405 1.00 96.31 73 VAL A C 1
ATOM 586 O O . VAL A 1 73 ? -12.659 3.406 -1.864 1.00 96.31 73 VAL A O 1
ATOM 589 N N . PHE A 1 74 ? -10.779 3.194 -0.680 1.00 95.25 74 PHE A N 1
ATOM 590 C CA . PHE A 1 74 ? -10.621 4.616 -0.375 1.00 95.25 74 PHE A CA 1
ATOM 591 C C . PHE A 1 74 ? -10.130 5.424 -1.587 1.00 95.25 74 PHE A C 1
ATOM 593 O O . PHE A 1 74 ? -10.034 6.650 -1.514 1.00 95.25 74 PHE A O 1
ATOM 600 N N . GLY A 1 75 ? -9.827 4.764 -2.709 1.00 94.00 75 GLY A N 1
ATOM 601 C CA . GLY A 1 75 ? -9.455 5.412 -3.960 1.00 94.00 75 GLY A CA 1
ATOM 602 C C . GLY A 1 75 ? -8.064 6.038 -3.927 1.00 94.00 75 GLY A C 1
ATOM 603 O O . GLY A 1 75 ? -7.867 7.094 -4.522 1.00 94.00 75 GLY A O 1
ATOM 604 N N . TYR A 1 76 ? -7.113 5.444 -3.202 1.00 94.19 76 TYR A N 1
ATOM 605 C CA . TYR A 1 76 ? -5.696 5.825 -3.284 1.00 94.19 76 TYR A CA 1
ATOM 606 C C . TYR A 1 76 ? -4.979 5.075 -4.404 1.00 94.19 76 TYR A C 1
ATOM 608 O O . TYR A 1 76 ? -4.095 5.632 -5.057 1.00 94.19 76 TYR A O 1
ATOM 616 N N . ILE A 1 77 ? -5.368 3.821 -4.645 1.00 95.12 77 ILE A N 1
ATOM 617 C CA . ILE A 1 77 ? -4.748 2.947 -5.642 1.00 95.12 77 ILE A CA 1
ATOM 618 C C . ILE A 1 77 ? -5.785 2.117 -6.401 1.00 95.12 77 ILE A C 1
ATOM 620 O O . ILE A 1 77 ? -6.893 1.888 -5.925 1.00 95.12 77 ILE A O 1
ATOM 624 N N . SER A 1 78 ? -5.391 1.615 -7.563 1.00 94.56 78 SER A N 1
ATOM 625 C CA . SER A 1 78 ? -5.919 0.376 -8.129 1.00 94.56 78 SER A CA 1
ATOM 626 C C . SER A 1 78 ? -4.885 -0.719 -7.917 1.00 94.56 78 SER A C 1
ATOM 628 O O . SER A 1 78 ? -3.700 -0.496 -8.165 1.00 94.56 78 SER A O 1
ATOM 630 N N . TYR A 1 79 ? -5.331 -1.875 -7.441 1.00 94.94 79 TYR A N 1
ATOM 631 C CA . TYR A 1 79 ? -4.502 -3.023 -7.113 1.00 94.94 79 TYR A CA 1
ATOM 632 C C . TYR A 1 79 ? -5.025 -4.261 -7.842 1.00 94.94 79 TYR A C 1
ATOM 634 O O . TYR A 1 79 ? -6.137 -4.722 -7.580 1.00 94.94 79 TYR A O 1
ATOM 642 N N . SER A 1 80 ? -4.208 -4.806 -8.741 1.00 93.06 80 SER A N 1
ATOM 643 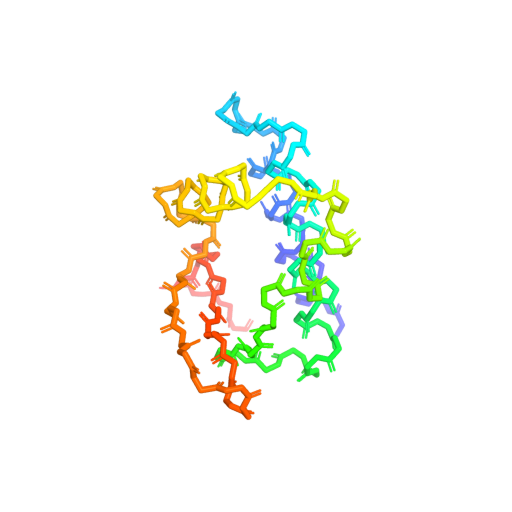C CA . SER A 1 80 ? -4.489 -6.049 -9.456 1.00 93.06 80 SER A CA 1
ATOM 644 C C . SER A 1 80 ? -3.535 -7.140 -8.957 1.00 93.06 80 SER A C 1
ATOM 646 O O . SER A 1 80 ? -2.341 -7.116 -9.277 1.00 93.06 80 SER A O 1
ATOM 648 N N . PRO A 1 81 ? -4.001 -8.073 -8.108 1.00 89.44 81 PRO A N 1
ATOM 649 C CA . PRO A 1 81 ? -3.151 -9.132 -7.590 1.00 89.44 81 PRO A CA 1
ATOM 650 C C . PRO A 1 81 ? -2.715 -10.078 -8.712 1.00 89.44 81 PRO A C 1
ATOM 652 O O . PRO A 1 81 ? -3.488 -10.429 -9.598 1.00 89.44 81 PRO A O 1
ATOM 655 N N . SER A 1 82 ? -1.478 -10.554 -8.621 1.00 86.31 82 SER A N 1
ATOM 656 C CA . SER A 1 82 ? -0.940 -11.586 -9.506 1.00 86.31 82 SER A CA 1
ATOM 657 C C . SER A 1 82 ? -0.251 -12.654 -8.678 1.00 86.31 82 SER A C 1
ATOM 659 O O . SER A 1 82 ? 0.509 -12.349 -7.754 1.00 86.31 82 SER A O 1
ATOM 661 N N . TYR A 1 83 ? -0.497 -13.908 -9.042 1.00 77.75 83 TYR A N 1
ATOM 662 C CA . TYR A 1 83 ? 0.166 -15.068 -8.452 1.00 77.75 83 TYR A CA 1
ATOM 663 C C . TYR A 1 83 ? 1.463 -15.435 -9.183 1.00 77.75 83 TYR A C 1
ATOM 665 O O . TYR A 1 83 ? 2.167 -16.344 -8.751 1.00 77.75 83 TYR A O 1
ATOM 673 N N . ASN A 1 8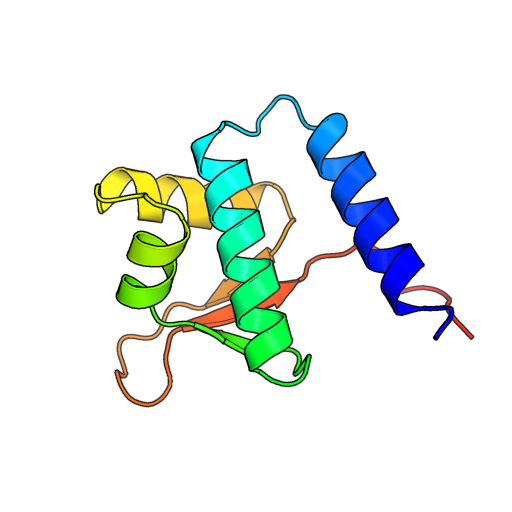4 ? 1.800 -14.736 -10.274 1.00 80.44 84 ASN A N 1
ATOM 674 C CA . ASN A 1 84 ? 3.035 -14.978 -11.006 1.00 80.44 84 ASN A CA 1
ATOM 675 C C . ASN A 1 84 ? 4.215 -14.282 -10.291 1.00 80.44 84 ASN A C 1
ATOM 677 O O . ASN A 1 84 ? 4.250 -13.048 -10.243 1.00 80.44 84 ASN A O 1
ATOM 681 N N . PRO A 1 85 ? 5.202 -15.035 -9.764 1.00 68.88 85 PRO A N 1
ATOM 682 C CA . PRO A 1 85 ? 6.322 -14.471 -9.011 1.00 68.88 85 PRO A CA 1
ATOM 683 C C . PRO A 1 85 ? 7.256 -13.586 -9.852 1.00 68.88 85 PRO A C 1
ATOM 685 O O . PRO A 1 85 ? 7.974 -12.770 -9.276 1.00 68.88 85 PRO A O 1
ATOM 688 N N . PHE A 1 86 ? 7.239 -13.721 -11.183 1.00 69.56 86 PHE A N 1
ATOM 689 C CA . PHE A 1 86 ? 8.035 -12.904 -12.103 1.00 69.56 86 PHE A CA 1
ATOM 690 C C . PHE A 1 86 ? 7.343 -11.593 -12.477 1.00 69.56 86 PHE A C 1
ATOM 692 O O . PHE A 1 86 ? 8.015 -10.580 -12.635 1.00 69.56 86 PHE A O 1
ATOM 699 N N . LEU A 1 87 ? 6.011 -11.606 -12.602 1.00 75.25 87 LEU A N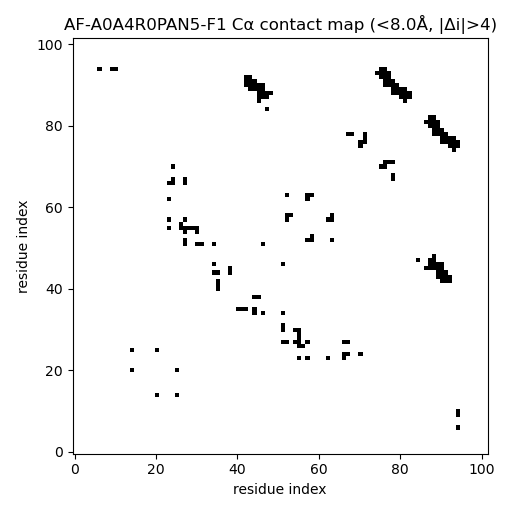 1
ATOM 700 C CA . LEU A 1 87 ? 5.244 -10.410 -12.957 1.00 75.25 87 LEU A CA 1
ATOM 701 C C . LEU A 1 87 ? 4.975 -9.532 -11.731 1.00 75.25 87 LEU A C 1
ATOM 703 O O . LEU A 1 87 ? 5.098 -8.318 -11.823 1.00 75.25 87 LEU A O 1
ATOM 707 N N . GLY A 1 88 ? 4.690 -10.133 -10.570 1.00 85.19 88 GLY A N 1
ATOM 708 C CA . GLY A 1 88 ? 4.252 -9.384 -9.392 1.00 85.19 88 GLY A CA 1
ATOM 709 C C . GLY A 1 88 ? 2.826 -8.853 -9.545 1.00 85.19 88 GLY A C 1
ATOM 710 O O . GLY A 1 88 ? 2.204 -8.992 -10.595 1.00 85.19 88 GLY A O 1
ATOM 711 N N . SER A 1 89 ? 2.275 -8.321 -8.453 1.00 92.12 89 SER A N 1
ATOM 712 C CA . SER A 1 89 ? 0.965 -7.664 -8.490 1.00 92.12 89 SER A CA 1
ATOM 713 C C . SER A 1 89 ? 1.112 -6.258 -9.049 1.00 92.12 89 SER A C 1
ATOM 715 O O . SER A 1 89 ? 2.077 -5.569 -8.726 1.00 92.12 89 SER A O 1
ATOM 717 N N . GLU A 1 90 ? 0.127 -5.804 -9.801 1.00 94.31 90 GLU A N 1
ATOM 718 C CA . GLU A 1 90 ? 0.160 -4.495 -10.429 1.00 94.31 90 GLU A CA 1
ATOM 719 C C . GLU A 1 90 ? -0.523 -3.447 -9.542 1.00 94.31 90 GLU A C 1
ATOM 721 O O . GLU A 1 90 ? -1.598 -3.688 -8.983 1.00 94.31 90 GLU A O 1
ATOM 726 N N . VAL A 1 91 ? 0.096 -2.274 -9.406 1.00 94.75 91 VAL A N 1
ATOM 727 C CA . VAL A 1 91 ? -0.470 -1.122 -8.699 1.00 94.75 91 VAL A CA 1
ATOM 728 C C . VAL A 1 91 ? -0.442 0.111 -9.596 1.00 94.75 91 VAL A C 1
ATOM 730 O O . VAL A 1 91 ? 0.556 0.411 -10.250 1.00 94.75 91 VAL A O 1
ATOM 733 N N . SER A 1 92 ? -1.535 0.870 -9.580 1.00 92.88 92 SER A N 1
ATOM 734 C CA . SER A 1 92 ? -1.618 2.217 -10.155 1.00 92.88 92 SER A CA 1
ATOM 735 C C . SER A 1 92 ? -2.117 3.204 -9.113 1.00 92.88 92 SER A C 1
ATOM 737 O O . SER A 1 92 ? -3.015 2.882 -8.338 1.00 92.88 92 SER A O 1
ATOM 739 N N . TRP A 1 93 ? -1.584 4.423 -9.104 1.00 91.31 93 TRP A N 1
ATOM 740 C CA . TRP A 1 93 ? -2.097 5.473 -8.229 1.00 9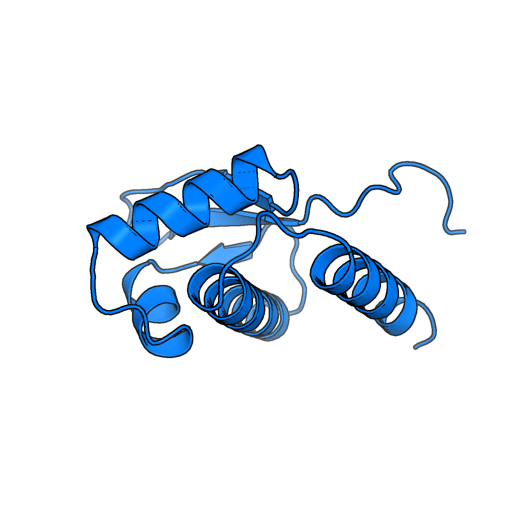1.31 93 TRP A CA 1
ATOM 741 C C . TRP A 1 93 ? -3.434 6.019 -8.741 1.00 91.31 93 TRP A C 1
ATOM 743 O O . TRP A 1 93 ? -3.566 6.347 -9.918 1.00 91.31 93 TRP A O 1
ATOM 753 N N . LYS A 1 94 ? -4.407 6.185 -7.843 1.00 89.12 94 LYS A N 1
ATOM 754 C CA . LYS A 1 94 ? -5.673 6.892 -8.093 1.00 89.12 94 LYS A CA 1
ATOM 755 C C . LYS A 1 94 ? -5.579 8.313 -7.541 1.00 89.12 94 LYS A C 1
ATOM 757 O O . LYS A 1 94 ? -6.283 8.708 -6.615 1.00 89.12 94 LYS A O 1
ATOM 762 N N . LEU A 1 95 ? -4.657 9.089 -8.101 1.00 76.75 95 LEU A N 1
ATOM 763 C CA . LEU A 1 95 ? -4.595 10.526 -7.848 1.00 76.75 95 LEU A CA 1
ATOM 764 C C . LEU A 1 95 ? -5.632 11.160 -8.774 1.00 76.75 95 LEU A C 1
ATOM 766 O O . LEU A 1 95 ? -5.434 11.150 -9.985 1.00 76.75 95 LEU A O 1
ATOM 770 N N . GLN A 1 96 ? -6.761 11.640 -8.249 1.00 66.56 96 GLN A N 1
ATOM 771 C CA . GLN A 1 96 ? -7.712 12.367 -9.088 1.00 66.56 96 GLN A CA 1
ATOM 772 C C . GLN A 1 96 ? -7.047 13.652 -9.591 1.00 66.56 96 GLN A C 1
ATOM 774 O O . GLN A 1 96 ? -6.879 14.602 -8.833 1.00 66.56 96 GLN A O 1
ATOM 779 N N . ASN A 1 97 ? -6.646 13.628 -10.864 1.00 50.56 97 ASN A N 1
ATOM 780 C CA . ASN A 1 97 ? -6.727 14.735 -11.812 1.00 50.56 97 ASN A CA 1
ATOM 781 C C . ASN A 1 97 ? -6.575 14.170 -13.242 1.00 50.56 97 ASN A C 1
ATOM 783 O O . ASN A 1 97 ? -5.575 14.406 -13.917 1.00 50.56 97 ASN A O 1
ATOM 787 N N . ASP A 1 98 ? -7.577 13.420 -13.715 1.00 49.06 98 ASP A N 1
ATOM 788 C CA . ASP A 1 98 ? -7.778 13.158 -15.154 1.00 49.06 98 ASP A CA 1
ATOM 789 C C . ASP A 1 98 ? -8.386 14.411 -15.814 1.00 49.06 98 ASP A C 1
ATOM 791 O O . ASP A 1 98 ? -9.487 14.408 -16.360 1.00 49.06 98 ASP A O 1
ATOM 795 N N . GLY A 1 99 ? -7.677 15.533 -15.687 1.00 47.25 99 GLY A N 1
ATOM 796 C CA . GLY A 1 99 ? -8.124 16.845 -16.130 1.00 47.25 99 GLY A CA 1
ATOM 797 C C . GLY A 1 99 ? -7.121 17.925 -15.745 1.00 47.25 99 GLY A C 1
ATOM 798 O O . GLY A 1 99 ? -7.138 18.432 -14.632 1.00 47.25 99 GLY A O 1
ATOM 799 N N . VAL A 1 100 ? -6.280 18.302 -16.709 1.00 41.97 100 VAL A N 1
ATOM 800 C CA . VAL A 1 100 ? -5.373 19.461 -16.682 1.00 41.97 100 VAL A CA 1
ATOM 801 C C . VAL A 1 100 ? -4.143 19.321 -15.772 1.00 41.97 100 VAL A C 1
ATOM 803 O O . VAL A 1 100 ? -4.110 19.763 -14.628 1.00 41.97 100 VAL A O 1
ATOM 806 N N . PHE A 1 101 ? -3.053 18.846 -16.373 1.00 34.06 101 PHE A N 1
ATOM 807 C CA . PHE A 1 101 ? -1.809 19.616 -16.370 1.00 34.06 101 PHE A CA 1
ATOM 808 C C . PHE A 1 101 ? -1.286 19.643 -17.806 1.00 34.06 101 PHE A C 1
ATOM 810 O O . PHE A 1 101 ? -0.809 18.629 -18.310 1.00 34.06 101 PHE A O 1
ATOM 817 N N . LEU A 1 102 ? -1.436 20.801 -18.457 1.00 37.62 102 LEU A N 1
ATOM 818 C CA . LEU A 1 102 ? -0.450 21.248 -19.440 1.00 37.62 102 LEU A CA 1
ATOM 819 C C . LEU A 1 102 ? 0.940 21.261 -18.779 1.00 37.62 102 LEU A C 1
ATOM 821 O O . LEU A 1 102 ? 1.009 21.580 -17.563 1.00 37.62 102 LEU A O 1
#

Radius of gyration: 13.53 Å; Cα contacts (8 Å, |Δi|>4): 104; chains: 1; bounding box: 24×36×30 Å

Sequence (102 aa):
MRNVNKKLEYLKDRIQADQRLSAFHASLLAALIFASENSGLTHPFQVSRSKLMRSSKIYSTSTYHKCINELQVFGYISYSPSYNPFLGSEVSWKLQNDGVFL

Organism: NCBI:txid2530455

Foldseek 3Di:
DPPVVVLVVLVVVCVVPDPVDDLLLVLLVVLVVVQCVVQVVDPFGADALVSSCVSSVPPDPVSSVVNVVVCVVSQQWDWAQDPDPVRHITIGGRRPDPDDDD

Nearest PDB structures (foldseek):
  4y66-assembly3_F  TM=5.326E-01  e=1.205E-01  Giardia duodenalis
  2fsw-assembly1_A  TM=6.031E-01  e=1.355E+00  Porphyromonas gingivalis W83
  5hs7-assembly1_A  TM=6.271E-01  e=1.193E+00  Bacillus subtilis subsp. subtilis str. 168
  5hs8-assembly1_A  TM=5.893E-01  e=1.051E+00  Bacillus subtilis subsp. subtilis str. 168
  4g6q-assembly2_B  TM=4.191E-01  e=4.041E-01  Kribbella flavida DSM 17836

Mean predicted aligned error: 5.81 Å

Solvent-accessible surface area (backbone atoms only — not comparable to full-atom values): 5947 Å² total; per-residue (Å²): 130,78,64,66,57,54,57,51,50,54,50,50,54,50,58,74,68,41,82,86,61,47,76,63,40,55,31,42,50,52,29,49,51,54,49,29,55,77,55,75,64,42,81,64,28,67,42,48,69,72,59,42,28,62,65,26,70,41,84,47,68,66,59,45,55,50,41,58,50,48,37,34,74,71,45,52,31,48,75,47,87,47,92,47,88,86,66,30,21,41,37,36,79,40,72,92,63,98,64,84,80,129

pLDDT: mean 86.57, std 15.43, range [34.06, 98.38]

Secondary structure (DSSP, 8-state):
-HHHHHHHHHHHHHHHH-TT--HHHHHHHHHHHHHHHHTTT-SSEEE-HHHHHHHTT---HHHHHHHHHHHHHTTSEEEE----TTT-EEEEE--S-SS---